Protein AF-A0A7J6KIE4-F1 (afdb_monomer_lite)

Foldseek 3Di:
DDLDPVLLVVLVVCVVVVPDVVVVVVDPDPDLVVVLVVCVVVVVCVVNVSSNVVSVCVVVVVVVVVLVVVLVVLLVCVCVVVVDPDDPVVSVVNSVCVSVVVVVVVDDPVVVVVVVCVVVVVPDPPPPPPPPDD

Organism: Perkinsus olseni (NCBI:txid32597)

Radius of gyration: 27.89 Å; chains: 1; bounding box: 61×32×90 Å

Sequence (134 aa):
DGINARELATELQVAQEGIDGEEISVYGSTCPLRLLNVLKRVGLCEAFSQLTLLLRLYLSIPVGVASAERAFSRMSFIKNKFRSTTSQERLNGLSLIAIENDVANSLSYGDLLRDLAEKKARRIPIGVQLTDHA

pLDDT: mean 78.51, std 15.34, range [39.12, 94.94]

Structure (mmCIF, N/CA/C/O backbone):
data_AF-A0A7J6KIE4-F1
#
_entry.id   AF-A0A7J6KIE4-F1
#
loop_
_atom_site.group_PDB
_atom_site.id
_atom_site.type_symbol
_atom_site.label_atom_id
_atom_site.label_alt_id
_atom_site.label_comp_id
_atom_site.label_asym_id
_atom_site.label_entity_id
_atom_site.label_seq_id
_atom_site.pdbx_PDB_ins_code
_atom_site.Cartn_x
_atom_site.Cartn_y
_atom_site.Cartn_z
_atom_site.occupancy
_atom_site.B_iso_or_equiv
_atom_site.auth_seq_id
_atom_site.auth_comp_id
_atom_site.auth_asym_id
_atom_site.auth_atom_id
_atom_site.pdbx_PDB_model_num
ATOM 1 N N . ASP A 1 1 ? 21.908 -8.952 -1.919 1.00 49.41 1 ASP A N 1
ATOM 2 C CA . ASP A 1 1 ? 20.589 -8.609 -2.491 1.00 49.41 1 ASP A CA 1
ATOM 3 C C . ASP A 1 1 ? 20.224 -7.151 -2.270 1.00 49.41 1 ASP A C 1
ATOM 5 O O . ASP A 1 1 ? 19.263 -6.832 -1.584 1.00 49.41 1 ASP A O 1
ATOM 9 N N . GLY A 1 2 ? 21.020 -6.248 -2.836 1.00 65.19 2 GLY A N 1
ATOM 10 C CA . GLY A 1 2 ? 20.723 -4.818 -2.873 1.00 65.19 2 GLY A CA 1
ATOM 11 C C . GLY A 1 2 ? 20.892 -4.314 -4.300 1.00 65.19 2 GLY A C 1
ATOM 12 O O . GLY A 1 2 ? 21.549 -4.976 -5.103 1.00 65.19 2 GLY A O 1
ATOM 13 N N . ILE A 1 3 ? 20.304 -3.158 -4.612 1.00 72.56 3 ILE A N 1
ATOM 14 C CA . ILE A 1 3 ? 20.485 -2.504 -5.914 1.00 72.56 3 ILE A CA 1
ATOM 15 C C . ILE A 1 3 ? 21.983 -2.241 -6.098 1.00 72.56 3 ILE A C 1
ATOM 17 O O . ILE A 1 3 ? 22.575 -1.432 -5.381 1.00 72.56 3 ILE A O 1
ATOM 21 N N . ASN A 1 4 ? 22.607 -2.945 -7.038 1.00 83.56 4 ASN A N 1
ATOM 22 C CA . ASN A 1 4 ? 24.012 -2.764 -7.358 1.00 83.56 4 ASN A CA 1
ATOM 23 C C . ASN A 1 4 ? 24.123 -1.626 -8.373 1.00 83.56 4 ASN A C 1
ATOM 25 O O . ASN A 1 4 ? 23.723 -1.763 -9.527 1.00 83.56 4 ASN A O 1
ATOM 29 N N . ALA A 1 5 ? 24.676 -0.493 -7.943 1.00 79.25 5 ALA A N 1
ATOM 30 C CA . ALA A 1 5 ? 24.781 0.700 -8.778 1.00 79.25 5 ALA A CA 1
ATOM 31 C C . ALA A 1 5 ? 25.582 0.468 -10.072 1.00 79.25 5 ALA A C 1
ATOM 33 O O . ALA A 1 5 ? 25.301 1.112 -11.079 1.00 79.25 5 ALA A O 1
ATOM 34 N N . ARG A 1 6 ? 26.556 -0.456 -10.066 1.00 80.19 6 ARG A N 1
ATOM 35 C CA . ARG A 1 6 ? 27.365 -0.773 -11.254 1.00 80.19 6 ARG A CA 1
ATOM 36 C C . ARG A 1 6 ? 26.559 -1.564 -12.278 1.00 80.19 6 ARG A C 1
ATOM 38 O O . ARG A 1 6 ? 26.575 -1.204 -13.446 1.00 80.19 6 ARG A O 1
ATOM 45 N N . GLU A 1 7 ? 25.835 -2.587 -11.827 1.00 81.75 7 GLU A N 1
ATOM 46 C CA . GLU A 1 7 ? 24.940 -3.383 -12.682 1.00 81.75 7 GLU A CA 1
ATOM 47 C C . GL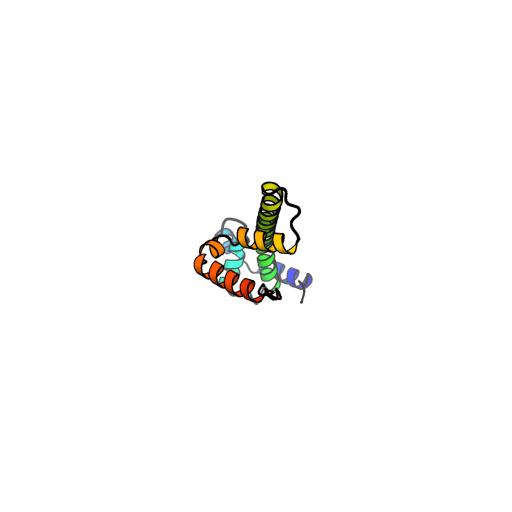U A 1 7 ? 23.795 -2.531 -13.226 1.00 81.75 7 GLU A C 1
ATOM 49 O O . GLU A 1 7 ? 23.495 -2.583 -14.413 1.00 81.75 7 GLU A O 1
ATOM 54 N N . LEU A 1 8 ? 23.209 -1.672 -12.388 1.00 81.94 8 LEU A N 1
ATOM 55 C CA . LEU A 1 8 ? 22.173 -0.739 -12.816 1.00 81.94 8 LEU A CA 1
ATOM 56 C C . LEU A 1 8 ? 22.699 0.249 -13.867 1.00 81.94 8 LEU A C 1
ATOM 58 O O . LEU A 1 8 ? 21.994 0.540 -14.825 1.00 81.94 8 LEU A O 1
ATOM 62 N N . ALA A 1 9 ? 23.924 0.760 -13.712 1.00 79.44 9 ALA A N 1
ATOM 63 C CA . ALA A 1 9 ? 24.529 1.649 -14.701 1.00 79.44 9 ALA A CA 1
ATOM 64 C C . ALA A 1 9 ? 24.763 0.935 -16.040 1.00 79.44 9 ALA A C 1
ATOM 66 O O . ALA A 1 9 ? 24.468 1.504 -17.087 1.00 79.44 9 ALA A O 1
ATOM 67 N N . THR A 1 10 ? 25.225 -0.320 -16.012 1.00 81.88 10 THR A N 1
ATOM 68 C CA . THR A 1 10 ? 25.376 -1.123 -17.234 1.00 81.88 10 THR A CA 1
ATOM 69 C C . THR A 1 10 ? 24.029 -1.450 -17.871 1.00 81.88 10 THR A C 1
ATOM 71 O O . THR A 1 10 ? 23.884 -1.304 -19.078 1.00 81.88 10 THR A O 1
ATOM 74 N N . GLU A 1 11 ? 23.021 -1.815 -17.076 1.00 79.12 11 GLU A N 1
ATOM 75 C CA . GLU A 1 11 ? 21.652 -2.055 -17.545 1.00 79.12 11 GLU A CA 1
ATOM 76 C C . GLU A 1 11 ? 21.054 -0.790 -18.176 1.00 79.12 11 GLU A C 1
ATOM 78 O O . GLU A 1 11 ? 20.465 -0.852 -19.250 1.00 79.12 11 GLU A O 1
ATOM 83 N N . LEU A 1 12 ? 21.233 0.377 -17.552 1.00 77.81 12 LEU A N 1
ATOM 84 C CA . LEU A 1 12 ? 20.759 1.652 -18.089 1.00 77.81 12 LEU A CA 1
ATOM 85 C C . LEU A 1 12 ? 21.460 2.024 -19.393 1.00 77.81 12 LEU A C 1
ATOM 87 O O . LEU A 1 12 ? 20.800 2.498 -20.311 1.00 77.81 12 LEU A O 1
ATOM 91 N N . GLN A 1 13 ? 22.768 1.797 -19.487 1.00 79.88 13 GLN A N 1
ATOM 92 C CA . GLN A 1 13 ? 23.522 2.083 -20.700 1.00 79.88 13 GLN A CA 1
ATOM 93 C C . GLN A 1 13 ? 23.106 1.156 -21.851 1.00 79.88 13 GLN A C 1
ATOM 95 O O . GLN A 1 13 ? 22.817 1.629 -22.946 1.00 79.88 13 GLN A O 1
ATOM 100 N N . VAL A 1 14 ? 22.957 -0.146 -21.590 1.00 78.56 14 VAL A N 1
ATOM 101 C CA . VAL A 1 14 ? 22.470 -1.113 -22.589 1.00 78.56 14 VAL A CA 1
ATOM 102 C C . VAL A 1 14 ? 21.022 -0.819 -22.990 1.00 78.56 14 VAL A C 1
ATOM 104 O O . VAL A 1 14 ? 20.676 -0.938 -24.160 1.00 78.56 14 VAL A O 1
ATOM 107 N N . ALA A 1 15 ? 20.169 -0.387 -22.058 1.00 70.69 15 ALA A N 1
ATOM 108 C CA . ALA A 1 15 ? 18.804 0.032 -22.374 1.00 70.69 15 ALA A CA 1
ATOM 109 C C . ALA A 1 15 ? 18.765 1.326 -23.207 1.00 70.69 15 ALA A C 1
ATOM 111 O O . ALA A 1 15 ? 17.864 1.498 -24.019 1.00 70.69 15 ALA A O 1
ATOM 112 N N . GLN A 1 16 ? 19.724 2.238 -23.031 1.00 69.31 16 GLN A N 1
ATOM 113 C CA . GLN A 1 16 ? 19.840 3.446 -23.855 1.00 69.31 16 GLN A CA 1
ATOM 114 C C . GLN A 1 16 ? 20.335 3.146 -25.272 1.00 69.31 16 GLN A C 1
ATOM 116 O O . GLN A 1 16 ? 19.907 3.810 -26.210 1.00 69.31 16 GLN A O 1
ATOM 121 N N . GLU A 1 17 ? 21.224 2.164 -25.424 1.00 66.31 17 GLU A N 1
ATOM 122 C CA . GLU A 1 17 ? 21.810 1.783 -26.715 1.00 66.31 17 GLU A CA 1
ATOM 123 C C . GLU A 1 17 ? 20.937 0.786 -27.498 1.00 66.31 17 GLU A C 1
ATOM 125 O O . GLU A 1 17 ? 20.944 0.805 -28.724 1.00 66.31 17 GLU A O 1
ATOM 130 N N . GLY A 1 18 ? 20.188 -0.080 -26.808 1.00 60.78 18 GLY A N 1
ATOM 131 C CA . GLY A 1 18 ? 19.382 -1.147 -27.411 1.00 60.78 18 GLY A CA 1
ATOM 132 C C . GLY A 1 18 ? 17.921 -0.792 -27.686 1.00 60.78 18 GLY A C 1
ATOM 133 O O . GLY A 1 18 ? 17.216 -1.587 -28.303 1.00 60.78 18 GLY A O 1
ATOM 134 N N . ILE A 1 19 ? 17.444 0.366 -27.225 1.00 60.97 19 ILE A N 1
ATOM 135 C CA . ILE A 1 19 ? 16.113 0.859 -27.578 1.00 60.97 19 ILE A CA 1
ATOM 136 C C . ILE A 1 19 ? 16.287 1.879 -28.700 1.00 60.97 19 ILE A C 1
ATOM 138 O O . ILE A 1 19 ? 16.551 3.056 -28.448 1.00 60.97 19 ILE A O 1
ATOM 142 N N . ASP A 1 20 ? 16.141 1.417 -29.944 1.00 52.09 20 ASP A N 1
ATOM 143 C CA . ASP A 1 20 ? 16.086 2.291 -31.111 1.00 52.09 20 ASP A CA 1
ATOM 144 C C . ASP A 1 20 ? 15.036 3.384 -30.868 1.00 52.09 20 ASP A C 1
ATOM 146 O O . ASP A 1 20 ? 13.890 3.115 -30.489 1.00 52.09 20 ASP A O 1
ATOM 150 N N . GLY A 1 21 ? 15.438 4.642 -31.065 1.00 51.00 21 GLY A N 1
ATOM 151 C CA . GLY A 1 21 ? 14.644 5.832 -30.740 1.00 51.00 21 GLY A CA 1
ATOM 152 C C . GLY A 1 21 ? 13.252 5.893 -31.389 1.00 51.00 21 GLY A C 1
ATOM 153 O O . GLY A 1 21 ? 12.449 6.744 -31.007 1.00 51.00 21 GLY A O 1
ATOM 154 N N . GLU A 1 22 ? 12.928 4.985 -32.314 1.00 49.47 22 GLU A N 1
ATOM 155 C CA . GLU A 1 22 ? 11.594 4.853 -32.897 1.00 49.47 22 GLU A CA 1
ATOM 156 C C . GLU A 1 22 ? 10.557 4.279 -31.920 1.00 49.47 22 GLU A C 1
ATOM 158 O O . GLU A 1 22 ? 9.474 4.859 -31.830 1.00 49.47 22 GLU A O 1
ATOM 163 N N . GLU A 1 23 ? 10.854 3.253 -31.107 1.00 51.28 23 GLU A N 1
ATOM 164 C CA . GLU A 1 23 ? 9.841 2.711 -30.179 1.00 51.28 23 GLU A CA 1
ATOM 165 C C . GLU A 1 23 ? 9.554 3.659 -29.005 1.00 51.28 23 GLU A C 1
ATOM 167 O O . GLU A 1 23 ? 8.425 3.709 -28.524 1.00 51.28 23 GLU A O 1
ATOM 172 N N . ILE A 1 24 ? 10.513 4.490 -28.583 1.00 51.38 24 ILE A N 1
ATOM 173 C CA . ILE A 1 24 ? 10.276 5.514 -27.546 1.00 51.38 24 ILE A CA 1
ATOM 174 C C . ILE A 1 24 ? 9.479 6.702 -28.113 1.00 51.38 24 ILE A C 1
ATOM 176 O O . ILE A 1 24 ? 8.665 7.290 -27.397 1.00 51.38 24 ILE A O 1
ATOM 180 N N . SER A 1 25 ? 9.652 7.038 -29.398 1.00 47.78 25 SER A N 1
ATOM 181 C CA . SER A 1 25 ? 8.951 8.164 -30.040 1.00 47.78 25 SER A CA 1
ATOM 182 C C . SER A 1 25 ? 7.457 7.904 -30.292 1.00 47.78 25 SER A C 1
ATOM 184 O O . SER A 1 25 ? 6.661 8.844 -30.275 1.00 47.78 25 SER A O 1
ATOM 186 N N . VAL A 1 26 ? 7.054 6.636 -30.456 1.00 49.69 26 VAL A N 1
ATOM 187 C CA . VAL A 1 26 ? 5.647 6.241 -30.671 1.00 49.69 26 VAL A CA 1
ATOM 188 C C . VAL A 1 26 ? 4.836 6.303 -29.368 1.00 49.69 26 VAL A C 1
ATOM 190 O O . VAL A 1 26 ? 3.629 6.558 -29.388 1.00 49.69 26 VAL A O 1
ATOM 193 N N . TYR A 1 27 ? 5.484 6.164 -28.208 1.00 48.19 27 TYR A N 1
ATOM 194 C CA . TYR A 1 27 ? 4.843 6.281 -26.897 1.00 48.19 27 TYR A CA 1
ATOM 195 C C . TYR A 1 27 ? 5.128 7.638 -26.263 1.00 48.19 27 TYR A C 1
ATOM 197 O O . TYR A 1 27 ? 5.779 7.741 -25.226 1.00 48.19 27 TYR A O 1
ATOM 205 N N . GLY A 1 28 ? 4.567 8.689 -26.862 1.00 47.34 28 GLY A N 1
ATOM 206 C CA . GLY A 1 28 ? 4.504 10.010 -26.246 1.00 47.34 28 GLY A CA 1
ATOM 207 C C . GLY A 1 28 ? 4.137 9.926 -24.755 1.00 47.34 28 GLY A C 1
ATOM 208 O O . GLY A 1 28 ? 3.134 9.311 -24.375 1.00 47.34 28 GLY A O 1
ATOM 209 N N . SER A 1 29 ? 4.968 10.578 -23.938 1.00 50.38 29 SER A N 1
ATOM 210 C CA . SER A 1 29 ? 4.923 10.712 -22.475 1.00 50.38 29 SER A CA 1
ATOM 211 C C . SER A 1 29 ? 5.745 9.691 -21.668 1.00 50.38 29 SER A C 1
ATOM 213 O O . SER A 1 29 ? 5.446 8.500 -21.589 1.00 50.38 29 SER A O 1
ATOM 215 N N . THR A 1 30 ? 6.742 10.257 -20.985 1.00 63.16 30 THR A N 1
ATOM 216 C CA . THR A 1 30 ? 7.633 9.810 -19.899 1.00 63.16 30 THR A CA 1
ATOM 217 C C . THR A 1 30 ? 6.913 9.181 -18.691 1.00 63.16 30 THR A C 1
ATOM 219 O O . THR A 1 30 ? 7.149 9.546 -17.544 1.00 63.16 30 THR A O 1
ATOM 222 N N . CYS A 1 31 ? 6.005 8.231 -18.913 1.00 73.50 31 CYS A N 1
ATOM 223 C CA . CYS A 1 31 ? 5.284 7.522 -17.858 1.00 73.50 31 CYS A CA 1
ATOM 224 C C . CYS A 1 31 ? 6.033 6.236 -17.457 1.00 73.50 31 CYS A C 1
ATOM 226 O O . CYS A 1 31 ? 6.032 5.273 -18.231 1.00 73.50 31 CYS A O 1
ATOM 228 N N . PRO A 1 32 ? 6.590 6.139 -16.231 1.00 79.38 32 PRO A N 1
ATOM 229 C CA . PRO A 1 32 ? 7.338 4.955 -15.785 1.00 79.38 32 PRO A CA 1
ATOM 230 C C . PRO A 1 32 ? 6.491 3.671 -15.778 1.00 79.38 32 PRO A C 1
ATOM 232 O O . PRO A 1 32 ? 7.010 2.579 -15.992 1.00 79.38 32 PRO A O 1
ATOM 235 N N . LEU A 1 33 ? 5.164 3.797 -15.623 1.00 83.19 33 LEU A N 1
ATOM 236 C CA . LEU A 1 33 ? 4.210 2.689 -15.772 1.00 83.19 33 LEU A CA 1
ATOM 237 C C . LEU A 1 33 ? 4.169 2.119 -17.193 1.00 83.19 33 LEU A C 1
ATOM 239 O O . LEU A 1 33 ? 4.016 0.910 -17.361 1.00 83.19 33 LEU A O 1
ATOM 243 N N . ARG A 1 34 ? 4.270 2.964 -18.226 1.00 81.56 34 ARG A N 1
ATOM 244 C CA . ARG A 1 34 ? 4.281 2.500 -19.620 1.00 81.56 34 ARG A CA 1
ATOM 245 C C . ARG A 1 34 ? 5.573 1.757 -19.917 1.00 81.56 34 ARG A C 1
ATOM 247 O O . ARG A 1 34 ? 5.504 0.643 -20.422 1.00 81.56 34 ARG A O 1
ATOM 254 N N . LEU A 1 35 ? 6.707 2.320 -19.503 1.00 80.12 35 LEU A N 1
ATOM 255 C CA . LEU A 1 35 ? 8.013 1.677 -19.635 1.00 80.12 35 LEU A CA 1
ATOM 256 C C . LEU A 1 35 ? 8.028 0.294 -18.968 1.00 80.12 35 LEU A C 1
ATOM 258 O O . LEU A 1 35 ? 8.392 -0.692 -19.600 1.00 80.12 35 LEU A O 1
ATOM 262 N N . LEU A 1 36 ? 7.532 0.191 -17.731 1.00 83.94 36 LEU A N 1
ATOM 263 C CA . LEU A 1 36 ? 7.440 -1.090 -17.027 1.00 83.94 36 LEU A CA 1
ATOM 264 C C . LEU A 1 36 ? 6.556 -2.113 -17.768 1.00 83.94 36 LEU A C 1
ATOM 266 O O . LEU A 1 36 ? 6.879 -3.300 -17.807 1.00 83.94 36 LEU A O 1
ATOM 270 N N . ASN A 1 37 ? 5.446 -1.672 -18.364 1.00 83.75 37 ASN A N 1
ATOM 271 C CA . ASN A 1 37 ? 4.565 -2.549 -19.138 1.00 83.75 37 ASN A CA 1
ATOM 272 C C . ASN A 1 37 ? 5.201 -3.017 -20.454 1.00 83.75 37 ASN A C 1
ATOM 274 O O . ASN A 1 37 ? 4.985 -4.164 -20.841 1.00 83.75 37 ASN A O 1
ATOM 278 N N . VAL A 1 38 ? 5.980 -2.165 -21.123 1.00 80.81 38 VAL A N 1
ATOM 279 C CA . VAL A 1 38 ? 6.732 -2.533 -22.332 1.00 80.81 38 VAL A CA 1
ATOM 280 C C . VAL A 1 38 ? 7.808 -3.558 -21.986 1.00 80.81 38 VAL A C 1
ATOM 282 O O . VAL A 1 38 ? 7.802 -4.644 -22.558 1.00 80.81 38 VAL A O 1
ATOM 285 N N . LEU A 1 39 ? 8.631 -3.296 -20.966 1.00 81.06 39 LEU A N 1
ATOM 286 C CA . LEU A 1 39 ? 9.651 -4.245 -20.497 1.00 81.06 39 LEU A CA 1
ATOM 287 C C . LEU A 1 39 ? 9.049 -5.615 -20.156 1.00 81.06 39 LEU A C 1
ATOM 289 O O . LEU A 1 39 ? 9.618 -6.654 -20.489 1.00 81.06 39 LEU A O 1
ATOM 293 N N . LYS A 1 40 ? 7.851 -5.625 -19.558 1.00 83.88 40 LYS A N 1
ATOM 294 C CA . LYS A 1 40 ? 7.115 -6.857 -19.262 1.00 83.88 40 LYS A CA 1
ATOM 295 C C . LYS A 1 40 ? 6.612 -7.574 -20.517 1.00 83.88 40 LYS A C 1
ATOM 297 O O . LYS A 1 40 ? 6.630 -8.799 -20.548 1.00 83.88 40 LYS A O 1
ATOM 302 N N . ARG A 1 41 ? 6.145 -6.843 -21.533 1.00 79.31 41 ARG A N 1
ATOM 303 C CA . ARG A 1 41 ? 5.634 -7.420 -22.791 1.00 79.31 41 ARG A CA 1
ATOM 304 C C . ARG A 1 41 ? 6.738 -8.021 -23.652 1.00 79.31 41 ARG A C 1
ATOM 306 O O . ARG A 1 41 ? 6.523 -9.081 -24.223 1.00 79.31 41 ARG A O 1
ATOM 313 N N . VAL A 1 42 ? 7.891 -7.362 -23.722 1.00 78.94 42 VAL A N 1
ATOM 314 C CA . VAL A 1 42 ? 9.041 -7.821 -24.521 1.00 78.94 42 VAL A CA 1
ATOM 315 C C . VAL A 1 42 ? 9.847 -8.903 -23.774 1.00 78.94 42 VAL A C 1
ATOM 317 O O . VAL A 1 42 ? 10.727 -9.532 -24.343 1.00 78.94 42 VAL A O 1
ATOM 320 N N . GLY A 1 43 ? 9.526 -9.181 -22.503 1.00 79.88 43 GLY A N 1
ATOM 321 C CA . GLY A 1 43 ? 10.206 -10.215 -21.711 1.00 79.88 43 GLY A CA 1
ATOM 322 C C . GLY A 1 43 ? 11.583 -9.788 -21.194 1.00 79.88 43 GLY A C 1
ATOM 323 O O . GLY A 1 43 ? 12.382 -10.622 -20.786 1.00 79.88 43 GLY A O 1
ATOM 324 N N . LEU A 1 44 ? 11.852 -8.482 -21.170 1.00 78.81 44 LEU A N 1
ATOM 325 C CA . LEU A 1 44 ? 13.134 -7.893 -20.779 1.00 78.81 44 LEU A CA 1
ATOM 326 C C . LEU A 1 44 ? 13.302 -7.747 -19.260 1.00 78.81 44 LEU A C 1
ATOM 328 O O . LEU A 1 44 ? 14.343 -7.289 -18.801 1.00 78.81 44 LEU A O 1
ATOM 332 N N . CYS A 1 45 ? 12.302 -8.135 -18.464 1.00 77.69 45 CYS A N 1
ATOM 333 C CA . CYS A 1 45 ? 12.368 -8.019 -17.006 1.00 77.69 45 CYS A CA 1
ATOM 334 C C . CYS A 1 45 ? 13.520 -8.816 -16.375 1.00 77.69 45 CYS A C 1
ATOM 336 O O . CYS A 1 45 ? 14.058 -8.366 -15.371 1.00 77.69 45 CYS A O 1
ATOM 338 N N . GLU A 1 46 ? 13.892 -9.962 -16.950 1.00 76.88 46 GLU A N 1
ATOM 339 C CA . GLU A 1 46 ? 15.014 -10.779 -16.460 1.00 76.88 46 GLU A CA 1
ATOM 340 C C . GLU A 1 46 ? 16.370 -10.196 -16.883 1.00 76.88 46 GLU A C 1
ATOM 342 O O . GLU A 1 46 ? 17.327 -10.231 -16.116 1.00 76.88 46 GLU A O 1
ATOM 347 N N . ALA A 1 47 ? 16.446 -9.608 -18.083 1.00 78.44 47 ALA A N 1
ATOM 348 C CA . ALA A 1 47 ? 17.661 -8.970 -18.595 1.00 78.44 47 ALA A CA 1
ATOM 349 C C . ALA A 1 47 ? 17.959 -7.626 -17.905 1.00 78.44 47 ALA A C 1
ATOM 351 O O . ALA A 1 47 ? 19.117 -7.272 -17.718 1.00 78.44 47 ALA A O 1
ATOM 352 N N . PHE A 1 48 ? 16.910 -6.899 -17.510 1.00 80.75 48 PHE A N 1
ATOM 353 C CA . PHE A 1 48 ? 16.981 -5.608 -16.824 1.00 80.75 48 PHE A CA 1
ATOM 354 C C . PHE A 1 48 ? 16.327 -5.704 -15.442 1.00 80.75 48 PHE A C 1
ATOM 356 O O . PHE A 1 48 ? 15.316 -5.047 -15.144 1.00 80.75 48 PHE A O 1
ATOM 363 N N . SER A 1 49 ? 16.864 -6.604 -14.620 1.00 83.69 49 SER A N 1
ATOM 364 C CA . SER A 1 49 ? 16.303 -6.955 -13.314 1.00 83.69 49 SER A CA 1
ATOM 365 C C . SER A 1 49 ? 16.367 -5.784 -12.326 1.00 83.69 49 SER A C 1
ATOM 367 O O . SER A 1 49 ? 15.369 -5.480 -11.657 1.00 83.69 49 SER A O 1
ATOM 369 N N . GLN A 1 50 ? 17.490 -5.055 -12.300 1.00 85.75 50 GLN A N 1
ATOM 370 C CA . GLN A 1 50 ? 17.705 -3.928 -11.391 1.00 85.75 50 GLN A CA 1
ATOM 371 C C . GLN A 1 50 ? 16.859 -2.724 -11.810 1.00 85.75 50 GLN A C 1
ATOM 373 O O . GLN A 1 50 ? 16.225 -2.076 -10.970 1.00 85.75 50 GLN A O 1
ATOM 378 N N . LEU A 1 51 ? 16.778 -2.451 -13.113 1.00 83.25 51 LEU A N 1
ATOM 379 C CA . LEU A 1 51 ? 15.927 -1.394 -13.655 1.00 83.25 51 LEU A CA 1
ATOM 380 C C . LEU A 1 51 ? 14.439 -1.670 -13.397 1.00 83.25 51 LEU A C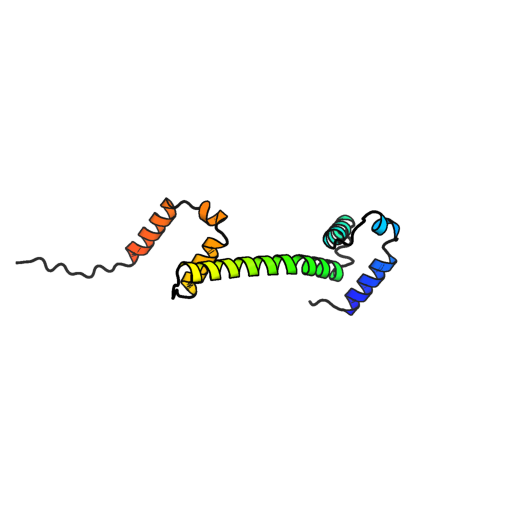 1
ATOM 382 O O . LEU A 1 51 ? 13.698 -0.782 -12.966 1.00 83.25 51 LEU A O 1
ATOM 386 N N . THR A 1 52 ? 13.993 -2.909 -13.616 1.00 84.94 52 THR A N 1
ATOM 387 C CA . THR A 1 52 ? 12.607 -3.322 -13.356 1.00 84.94 52 THR A CA 1
ATOM 388 C C . THR A 1 52 ? 12.251 -3.157 -11.879 1.00 84.94 52 THR A C 1
ATOM 390 O O . THR A 1 52 ? 11.169 -2.656 -11.555 1.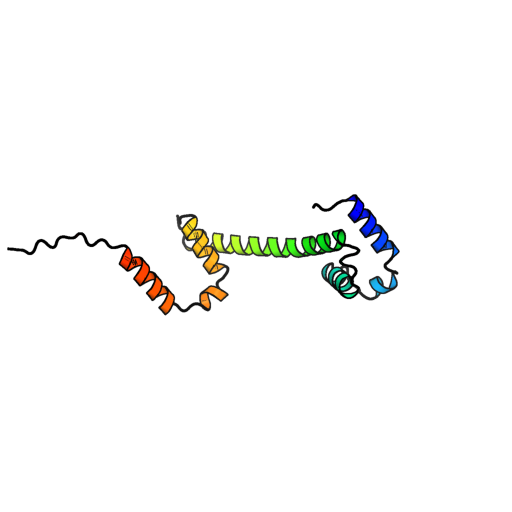00 84.94 52 THR A O 1
ATOM 393 N N . LEU A 1 53 ? 13.157 -3.540 -10.975 1.00 87.31 53 LEU A N 1
ATOM 394 C CA . LEU A 1 53 ? 12.986 -3.352 -9.536 1.00 87.31 53 LEU A CA 1
ATOM 395 C C . LEU A 1 53 ? 12.874 -1.866 -9.172 1.00 87.31 53 LEU A C 1
ATOM 397 O O . LEU A 1 53 ? 11.955 -1.482 -8.443 1.00 87.31 53 LEU A O 1
ATOM 401 N N . LEU A 1 54 ? 13.757 -1.025 -9.716 1.00 87.62 54 LEU A N 1
ATOM 402 C CA . LEU A 1 54 ? 13.757 0.413 -9.457 1.00 87.62 54 LEU A CA 1
ATOM 403 C C . LEU A 1 54 ? 12.456 1.078 -9.921 1.00 87.62 54 LEU A C 1
ATOM 405 O O . LEU A 1 54 ? 11.860 1.847 -9.169 1.00 87.62 54 LEU A O 1
ATOM 409 N N . LEU A 1 55 ? 11.978 0.753 -11.124 1.00 87.44 55 LEU A N 1
ATOM 410 C CA . LEU A 1 55 ? 10.719 1.285 -11.652 1.00 87.44 55 LEU A CA 1
ATOM 411 C C . LEU A 1 55 ? 9.522 0.865 -10.792 1.00 87.44 55 LEU A C 1
ATOM 413 O O . LEU A 1 55 ? 8.658 1.689 -10.490 1.00 87.44 55 LEU A O 1
ATOM 417 N N . ARG A 1 56 ? 9.477 -0.396 -10.345 1.00 89.25 56 ARG A N 1
ATOM 418 C CA . ARG A 1 56 ? 8.430 -0.874 -9.427 1.00 89.25 56 ARG A CA 1
ATOM 419 C C . ARG A 1 56 ? 8.466 -0.133 -8.096 1.00 89.25 56 ARG A C 1
ATOM 421 O O . ARG A 1 56 ? 7.410 0.269 -7.608 1.00 89.25 56 ARG A O 1
ATOM 428 N N . LEU A 1 57 ? 9.653 0.071 -7.525 1.00 90.75 57 LEU A N 1
ATOM 429 C CA . LEU A 1 57 ? 9.817 0.806 -6.274 1.00 90.75 57 LEU A CA 1
ATOM 430 C C . LEU A 1 57 ? 9.370 2.261 -6.436 1.00 90.75 57 LEU A C 1
ATOM 432 O O . LEU A 1 57 ? 8.539 2.732 -5.664 1.00 90.75 57 LEU A O 1
ATOM 436 N N . TYR A 1 58 ? 9.853 2.938 -7.477 1.00 89.94 58 TYR A N 1
ATOM 437 C CA . TYR A 1 58 ? 9.498 4.320 -7.785 1.00 89.94 58 TYR A CA 1
ATOM 438 C C . TYR A 1 58 ? 7.982 4.515 -7.895 1.00 89.94 58 TYR A C 1
ATOM 440 O O . TYR A 1 58 ? 7.441 5.483 -7.370 1.00 89.94 58 TYR A O 1
ATOM 448 N N . LEU A 1 59 ? 7.283 3.571 -8.527 1.00 89.75 59 LEU A N 1
ATOM 449 C CA . LEU A 1 59 ? 5.828 3.611 -8.674 1.00 89.75 59 LEU A CA 1
ATOM 450 C C . LEU A 1 59 ? 5.072 3.241 -7.392 1.00 89.75 59 LEU A C 1
ATOM 452 O O . LEU A 1 59 ? 3.966 3.731 -7.170 1.00 89.75 59 LEU A O 1
ATOM 456 N N . SER A 1 60 ? 5.658 2.401 -6.539 1.00 93.56 60 SER A N 1
ATOM 457 C CA . SER A 1 60 ? 5.028 1.942 -5.296 1.00 93.56 60 SER A CA 1
ATOM 458 C C . SER A 1 60 ? 5.176 2.945 -4.153 1.00 93.56 60 SER A C 1
ATOM 460 O O . SER A 1 60 ? 4.266 3.063 -3.336 1.00 93.56 60 SER A O 1
ATOM 462 N N . ILE A 1 61 ? 6.282 3.697 -4.098 1.00 92.81 61 ILE A N 1
ATOM 463 C CA . ILE A 1 61 ? 6.537 4.714 -3.065 1.00 92.81 61 ILE A CA 1
ATOM 464 C C . ILE A 1 61 ? 5.387 5.727 -2.937 1.00 92.81 61 ILE A C 1
ATOM 466 O O . ILE A 1 61 ? 4.846 5.838 -1.837 1.00 92.81 61 ILE A O 1
ATOM 470 N N . PRO A 1 62 ? 4.956 6.447 -3.993 1.00 91.75 62 PRO A N 1
ATOM 471 C CA . PRO A 1 62 ? 3.911 7.460 -3.853 1.00 91.75 62 PRO A CA 1
ATOM 472 C C . PRO A 1 62 ? 2.572 6.849 -3.423 1.00 91.75 62 PRO A C 1
ATOM 474 O O . PRO A 1 62 ? 1.846 7.449 -2.634 1.00 91.75 62 PRO A O 1
ATOM 477 N N . VAL A 1 63 ? 2.262 5.631 -3.881 1.00 92.25 63 VAL A N 1
ATOM 478 C CA . VAL A 1 63 ? 1.056 4.898 -3.468 1.00 92.25 63 VAL A CA 1
ATOM 479 C C . VAL A 1 63 ? 1.130 4.513 -1.989 1.00 92.25 63 VAL A C 1
ATOM 481 O O . VAL A 1 63 ? 0.157 4.700 -1.257 1.00 92.25 63 VAL A O 1
ATOM 484 N N . GLY A 1 64 ? 2.285 4.021 -1.535 1.00 94.12 64 GLY A N 1
ATOM 485 C CA . GLY A 1 64 ? 2.538 3.677 -0.139 1.00 94.12 64 GLY A CA 1
ATOM 486 C C . GLY A 1 64 ? 2.459 4.892 0.784 1.00 94.12 64 GLY A C 1
ATOM 487 O O . GLY A 1 64 ? 1.762 4.839 1.796 1.00 94.12 64 GLY A O 1
ATOM 488 N N . VAL A 1 65 ? 3.091 6.006 0.398 1.00 94.94 65 VAL A N 1
ATOM 489 C CA . VAL A 1 65 ? 3.042 7.279 1.136 1.00 94.94 65 VAL A CA 1
ATOM 490 C C . VAL A 1 65 ? 1.605 7.778 1.240 1.00 94.94 65 VAL A C 1
ATOM 492 O O . VAL A 1 65 ? 1.118 7.990 2.347 1.00 94.94 65 VAL A O 1
ATOM 495 N N . ALA A 1 66 ? 0.880 7.866 0.122 1.00 93.00 66 ALA A N 1
ATOM 496 C CA . ALA A 1 66 ? -0.510 8.312 0.135 1.00 93.00 66 ALA A CA 1
ATOM 497 C C . ALA A 1 66 ? -1.413 7.391 0.980 1.00 93.00 66 ALA A C 1
ATOM 499 O O . ALA A 1 66 ? -2.343 7.860 1.636 1.00 93.00 66 ALA A O 1
ATOM 500 N N . SER A 1 67 ? -1.158 6.078 0.985 1.00 92.25 67 SER A N 1
ATOM 501 C CA . SER A 1 67 ? -1.886 5.129 1.836 1.00 92.25 67 SER A CA 1
ATOM 502 C C . SER A 1 67 ? -1.614 5.369 3.325 1.00 92.25 67 SER A C 1
ATOM 504 O O . SER A 1 67 ? -2.553 5.464 4.118 1.00 92.25 67 SER A O 1
ATOM 506 N N . ALA A 1 68 ? -0.345 5.549 3.699 1.00 92.62 68 ALA A N 1
ATOM 507 C CA . ALA A 1 68 ? 0.050 5.860 5.068 1.00 92.62 68 ALA A CA 1
ATOM 508 C C . ALA A 1 68 ? -0.536 7.202 5.538 1.00 92.62 68 ALA A C 1
ATOM 510 O O . ALA A 1 68 ? -1.127 7.267 6.614 1.00 92.62 68 ALA A O 1
ATOM 511 N N . GLU A 1 69 ? -0.455 8.256 4.723 1.00 93.62 69 GLU A N 1
ATOM 512 C CA . GLU A 1 69 ? -1.053 9.565 5.019 1.00 93.62 69 GLU A CA 1
ATOM 513 C C . GLU A 1 69 ? -2.564 9.462 5.250 1.00 93.62 69 GLU A C 1
ATOM 515 O O . GLU A 1 69 ? -3.082 9.994 6.238 1.00 93.62 69 GLU A O 1
ATOM 520 N N . ARG A 1 70 ? -3.282 8.723 4.389 1.00 91.50 70 ARG A N 1
ATOM 521 C CA . ARG A 1 70 ? -4.717 8.458 4.580 1.00 91.50 70 ARG A CA 1
ATOM 522 C C . ARG A 1 70 ? -4.985 7.729 5.899 1.00 91.50 70 ARG A C 1
ATOM 524 O O . ARG A 1 70 ? -5.892 8.134 6.627 1.00 91.50 70 ARG A O 1
ATOM 531 N N . ALA A 1 71 ? -4.200 6.706 6.238 1.00 91.88 71 ALA A N 1
ATOM 532 C CA . ALA A 1 71 ? -4.336 5.960 7.491 1.00 91.88 71 ALA A CA 1
ATOM 533 C C . ALA A 1 71 ? -4.101 6.845 8.731 1.00 91.88 71 ALA A C 1
ATOM 535 O O . ALA A 1 71 ? -4.924 6.871 9.652 1.00 91.88 71 ALA A O 1
ATOM 536 N N . PHE A 1 72 ? -3.027 7.640 8.737 1.00 91.56 72 PHE A N 1
ATOM 537 C CA . PHE A 1 72 ? -2.726 8.575 9.825 1.00 91.56 72 PHE A CA 1
ATOM 538 C C . PHE A 1 72 ? -3.783 9.677 9.954 1.00 91.56 72 PHE A C 1
ATOM 540 O O . PHE A 1 72 ? -4.158 10.041 11.072 1.00 91.56 72 PHE A O 1
ATOM 547 N N . SER A 1 73 ? -4.323 10.158 8.832 1.00 93.31 73 SER A N 1
ATOM 548 C CA . SER A 1 73 ? -5.433 11.112 8.816 1.00 93.31 73 SER A CA 1
ATOM 549 C C . SER A 1 73 ? -6.685 10.534 9.485 1.00 93.31 73 SER A C 1
ATOM 551 O O . SER A 1 73 ? -7.277 11.183 10.351 1.00 93.31 73 SER A O 1
ATOM 553 N N . ARG A 1 74 ? -7.045 9.274 9.192 1.00 91.94 74 ARG A N 1
ATOM 554 C CA . ARG A 1 74 ? -8.168 8.582 9.856 1.00 91.94 74 ARG A CA 1
ATOM 555 C C . ARG A 1 74 ? -7.948 8.418 11.357 1.00 91.94 74 ARG A C 1
ATOM 557 O O . ARG A 1 74 ? -8.848 8.722 12.139 1.00 91.94 74 ARG A O 1
ATOM 564 N N . MET A 1 75 ? -6.756 8.000 11.776 1.00 91.94 75 MET A N 1
ATOM 565 C CA . MET A 1 75 ? -6.427 7.870 13.199 1.00 91.94 75 MET A CA 1
ATOM 566 C C . MET A 1 75 ? -6.510 9.219 13.932 1.00 91.94 75 MET A C 1
ATOM 568 O O . MET A 1 75 ? -7.085 9.310 15.021 1.00 91.94 75 MET A O 1
ATOM 572 N N . SER A 1 76 ? -5.962 10.278 13.328 1.00 91.12 76 SER A N 1
ATOM 573 C CA . SER A 1 76 ? -6.029 11.643 13.862 1.00 91.12 76 SER A CA 1
ATOM 574 C C . SER A 1 76 ? -7.476 12.135 13.965 1.00 91.12 76 SER A C 1
ATOM 576 O O . SER A 1 76 ? -7.886 12.671 14.997 1.00 91.12 76 SER A O 1
ATOM 578 N N . PHE A 1 77 ? -8.292 11.864 12.942 1.00 90.94 77 PHE A N 1
ATOM 579 C CA . PHE A 1 77 ? -9.720 12.168 12.949 1.00 90.94 77 PHE A CA 1
ATOM 580 C C . PHE A 1 77 ? -10.450 11.491 14.115 1.00 90.94 77 PHE A C 1
ATOM 582 O O . PHE A 1 77 ? -11.190 12.165 14.827 1.00 90.94 77 PHE A O 1
ATOM 589 N N . ILE A 1 78 ? -10.218 10.195 14.361 1.00 91.31 78 ILE A N 1
ATOM 590 C CA . ILE A 1 78 ? -10.832 9.465 15.485 1.00 91.31 78 ILE A CA 1
ATOM 591 C C . ILE A 1 78 ? -10.448 10.117 16.819 1.00 91.31 78 ILE A C 1
ATOM 593 O O . ILE A 1 78 ? -11.323 10.433 17.627 1.00 91.31 78 ILE A O 1
ATOM 597 N N . LYS A 1 79 ? -9.154 10.385 17.037 1.00 89.81 79 LYS A N 1
ATOM 598 C CA . LYS A 1 79 ? -8.673 11.058 18.255 1.00 89.81 79 LYS A CA 1
ATOM 599 C C . LYS A 1 79 ? -9.353 12.407 18.476 1.00 89.81 79 LYS A C 1
ATOM 601 O O . LYS A 1 79 ? -9.839 12.671 19.575 1.00 89.81 79 LYS A O 1
ATOM 606 N N . ASN A 1 80 ? -9.416 13.233 17.435 1.00 90.38 80 ASN A N 1
ATOM 607 C CA . ASN A 1 80 ? -9.960 14.586 17.521 1.00 90.38 80 ASN A CA 1
ATOM 608 C C . ASN A 1 80 ? -11.483 14.596 17.677 1.00 90.38 80 ASN A C 1
ATOM 610 O O . ASN A 1 80 ? -12.001 15.338 18.510 1.00 90.38 80 ASN A O 1
ATOM 614 N N . LYS A 1 81 ? -12.205 13.755 16.923 1.00 87.25 81 LYS A N 1
ATOM 615 C CA . LYS A 1 81 ? -13.673 13.676 16.963 1.00 87.25 81 LYS A CA 1
ATOM 616 C C . LYS A 1 81 ? -14.184 13.287 18.346 1.00 87.25 81 LYS A C 1
ATOM 618 O O . LYS A 1 81 ? -15.185 13.840 18.792 1.00 87.25 81 LYS A O 1
ATOM 623 N N . PHE A 1 82 ? -13.495 12.364 19.012 1.00 82.38 82 PHE A N 1
ATOM 624 C CA . PHE A 1 82 ? -13.883 11.871 20.332 1.00 82.38 82 PHE A CA 1
ATOM 625 C C . PHE A 1 82 ? -13.134 12.547 21.490 1.00 82.38 82 PHE A C 1
ATOM 627 O O . PHE A 1 82 ? -13.414 12.215 22.638 1.00 82.38 82 PHE A O 1
ATOM 634 N N . ARG A 1 83 ? -12.185 13.465 21.212 1.00 79.00 83 ARG A N 1
ATOM 635 C CA . ARG A 1 83 ? -11.271 14.094 22.195 1.00 79.00 83 ARG A CA 1
ATOM 636 C C . ARG A 1 83 ? -10.783 13.109 23.272 1.00 79.00 83 ARG A C 1
ATOM 638 O O . ARG A 1 83 ? -10.730 13.430 24.455 1.00 79.00 83 ARG A O 1
ATOM 645 N N . SER A 1 84 ? -10.482 11.876 22.866 1.00 72.31 84 SER A N 1
ATOM 646 C CA . SER A 1 84 ? -10.378 10.759 23.806 1.00 72.31 84 SER A CA 1
ATOM 647 C C . SER A 1 84 ? -8.937 10.485 24.227 1.00 72.31 84 SER A C 1
ATOM 649 O O . SER A 1 84 ? -8.069 10.309 23.366 1.00 72.31 84 SER A O 1
ATOM 651 N N . THR A 1 85 ? -8.708 10.293 25.524 1.00 77.25 85 THR A N 1
ATOM 652 C CA . THR A 1 85 ? -7.560 9.546 26.057 1.00 77.25 85 THR A CA 1
ATOM 653 C C . THR A 1 85 ? -7.811 8.042 25.881 1.00 77.25 85 THR A C 1
ATOM 655 O O . THR A 1 85 ? -8.148 7.319 26.812 1.00 77.25 85 THR A O 1
ATOM 658 N N . THR A 1 86 ? -7.711 7.562 24.639 1.00 83.44 86 THR A N 1
ATOM 659 C CA . THR A 1 86 ? -7.866 6.137 24.298 1.00 83.44 86 THR A CA 1
ATOM 660 C C . THR A 1 86 ? -6.502 5.439 24.301 1.00 83.44 86 THR A C 1
ATOM 662 O O . THR A 1 86 ? -5.523 6.007 23.816 1.00 83.44 86 THR A O 1
ATOM 665 N N . SER A 1 87 ? -6.430 4.207 24.821 1.00 88.75 87 SER A N 1
ATOM 666 C CA . SER A 1 87 ? -5.206 3.392 24.790 1.00 88.75 87 SER A CA 1
ATOM 667 C C . SER A 1 87 ? -4.757 3.087 23.356 1.00 88.75 87 SER A C 1
ATOM 669 O O . SER A 1 87 ? -5.576 3.017 22.436 1.00 88.75 87 SER A O 1
ATOM 671 N N . GLN A 1 88 ? -3.453 2.873 23.154 1.00 89.50 88 GLN A N 1
ATOM 672 C CA . GLN A 1 88 ? -2.891 2.645 21.819 1.00 89.50 88 GLN A CA 1
ATOM 673 C C . GLN A 1 88 ? -3.518 1.427 21.120 1.00 89.50 88 GLN A C 1
ATOM 675 O O . GLN A 1 88 ? -3.837 1.506 19.936 1.00 89.50 88 GLN A O 1
ATOM 680 N N . GLU A 1 89 ? -3.769 0.337 21.851 1.00 91.00 89 GLU A N 1
ATOM 681 C CA . GLU A 1 89 ? -4.419 -0.864 21.307 1.00 91.00 89 GLU A CA 1
ATOM 682 C C . GLU A 1 89 ? -5.830 -0.578 20.787 1.00 91.00 89 GLU A C 1
ATOM 684 O O . GLU A 1 89 ? -6.170 -0.926 19.655 1.00 91.00 89 GLU A O 1
ATOM 689 N N . ARG A 1 90 ? -6.653 0.109 21.589 1.00 90.62 90 ARG A N 1
ATOM 690 C CA . ARG A 1 90 ? -8.030 0.437 21.207 1.00 90.62 90 ARG A CA 1
ATOM 691 C C . ARG A 1 90 ? -8.064 1.428 20.045 1.00 90.62 90 ARG A C 1
ATOM 693 O O . ARG A 1 90 ? -8.912 1.301 19.166 1.00 90.62 90 ARG A O 1
ATOM 700 N N . LEU A 1 91 ? -7.140 2.388 20.015 1.00 91.44 91 LEU A N 1
ATOM 701 C CA . LEU A 1 91 ? -7.009 3.325 18.903 1.00 91.44 91 LEU A CA 1
ATOM 702 C C . LEU A 1 91 ? -6.614 2.612 17.609 1.00 91.44 91 LEU A C 1
ATOM 704 O O . LEU A 1 91 ? -7.188 2.912 16.564 1.00 91.44 91 LEU A O 1
ATOM 708 N N . ASN A 1 92 ? -5.662 1.680 17.679 1.00 91.19 92 ASN A N 1
ATOM 709 C CA . ASN A 1 92 ? -5.231 0.910 16.520 1.00 91.19 92 ASN A CA 1
ATOM 710 C C . ASN A 1 92 ? -6.393 0.079 15.957 1.00 91.19 92 ASN A C 1
ATOM 712 O O . ASN A 1 92 ? -6.670 0.150 14.766 1.00 91.19 92 ASN A O 1
ATOM 716 N N . GLY A 1 93 ? -7.151 -0.605 16.823 1.00 91.75 93 GLY A N 1
ATOM 717 C CA . GLY A 1 93 ? -8.344 -1.351 16.410 1.00 91.75 93 GLY A CA 1
ATOM 718 C C . GLY A 1 93 ? -9.409 -0.472 15.742 1.00 91.75 93 GLY A C 1
ATOM 719 O O . GLY A 1 93 ? -9.903 -0.811 14.672 1.00 91.75 93 GLY A O 1
ATOM 720 N N . LEU A 1 94 ? -9.731 0.691 16.323 1.00 90.88 94 LEU A N 1
ATOM 721 C CA . LEU A 1 94 ? -10.692 1.630 15.725 1.00 90.88 94 LEU A CA 1
ATOM 722 C C . LEU A 1 94 ? -10.196 2.216 14.399 1.00 90.88 94 LEU A C 1
ATOM 724 O O . LEU A 1 94 ? -10.980 2.387 13.470 1.00 90.88 94 LEU A O 1
ATOM 728 N N . SER A 1 95 ? -8.902 2.524 14.310 1.00 92.12 95 SER A N 1
ATOM 729 C CA . SER A 1 95 ? -8.294 3.056 13.089 1.00 92.12 95 SER A CA 1
ATOM 730 C C . SER A 1 95 ? -8.293 2.008 11.983 1.00 92.12 95 SER A C 1
ATOM 732 O O . SER A 1 95 ? -8.635 2.342 10.856 1.00 92.12 95 SER A O 1
ATOM 734 N N . LEU A 1 96 ? -8.002 0.745 12.308 1.00 92.50 96 LEU A N 1
ATOM 735 C CA . LEU A 1 96 ? -8.079 -0.372 11.369 1.00 92.50 96 LEU A CA 1
ATOM 736 C C . LEU A 1 96 ? -9.500 -0.541 10.819 1.00 92.50 96 LEU A C 1
ATOM 738 O O . LEU A 1 96 ? -9.669 -0.595 9.608 1.00 92.50 96 LEU A O 1
ATOM 742 N N . ILE A 1 97 ? -10.518 -0.529 11.687 1.00 91.38 97 ILE A N 1
ATOM 743 C CA . ILE A 1 97 ? -11.929 -0.598 11.267 1.00 91.38 97 ILE A CA 1
ATOM 744 C C . ILE A 1 97 ? -12.294 0.587 10.357 1.00 91.38 97 ILE A C 1
ATOM 746 O O . ILE A 1 97 ? -13.011 0.416 9.380 1.00 91.38 97 ILE A O 1
ATOM 750 N N . ALA A 1 98 ? -11.801 1.792 10.658 1.00 91.12 98 ALA A N 1
ATOM 751 C CA . ALA A 1 98 ? -12.094 2.986 9.866 1.00 91.12 98 ALA A CA 1
ATOM 752 C C . ALA A 1 98 ? -11.345 3.045 8.522 1.00 91.12 98 ALA A C 1
ATOM 754 O O . ALA A 1 98 ? -11.832 3.682 7.587 1.00 91.12 98 ALA A O 1
ATOM 755 N N . ILE A 1 99 ? -10.156 2.443 8.435 1.00 92.75 99 ILE A N 1
ATOM 756 C CA . ILE A 1 99 ? -9.393 2.301 7.188 1.00 92.75 99 ILE A CA 1
ATOM 757 C C . ILE A 1 99 ? -10.057 1.239 6.308 1.00 92.75 99 ILE A C 1
ATOM 759 O O . ILE A 1 99 ? -10.361 1.519 5.154 1.00 92.75 99 ILE A O 1
ATOM 763 N N . GLU A 1 100 ? -10.366 0.076 6.884 1.00 91.69 100 GLU A N 1
ATOM 764 C CA . GLU A 1 100 ? -11.006 -1.068 6.221 1.00 91.69 100 GLU A CA 1
ATOM 765 C C . GLU A 1 100 ? -12.537 -1.012 6.323 1.00 91.69 100 GLU A C 1
ATOM 767 O O . GLU A 1 100 ? -13.210 -2.025 6.526 1.00 91.69 100 GLU A O 1
ATOM 772 N N . ASN A 1 101 ? -13.106 0.189 6.210 1.00 90.81 101 ASN A N 1
ATOM 773 C CA . ASN A 1 101 ? -14.535 0.413 6.424 1.00 90.81 101 ASN A CA 1
ATOM 774 C C . ASN A 1 101 ? -15.403 -0.420 5.467 1.00 90.81 101 ASN A C 1
ATOM 776 O O . ASN A 1 101 ? -16.463 -0.896 5.856 1.00 90.81 101 ASN A O 1
ATOM 780 N N . ASP A 1 102 ? -14.945 -0.640 4.234 1.00 90.62 102 ASP A N 1
ATOM 781 C CA . ASP A 1 102 ? -15.667 -1.445 3.243 1.00 90.62 102 ASP A CA 1
ATOM 782 C C . ASP A 1 102 ? -15.782 -2.909 3.687 1.00 90.62 102 ASP A C 1
ATOM 784 O O . ASP A 1 102 ? -16.863 -3.500 3.637 1.00 90.62 102 ASP A O 1
ATOM 788 N N . VAL A 1 103 ? -14.692 -3.472 4.216 1.00 90.75 103 VAL A N 1
ATOM 789 C CA . VAL A 1 103 ? -14.681 -4.823 4.791 1.00 90.75 103 VAL A CA 1
ATOM 790 C C . VAL A 1 103 ? -15.516 -4.861 6.070 1.00 90.75 103 VAL A C 1
ATOM 792 O O . VAL A 1 103 ? -16.306 -5.783 6.263 1.00 90.75 103 VAL A O 1
ATOM 795 N N . ALA A 1 104 ? -15.410 -3.840 6.922 1.00 88.38 104 ALA A N 1
ATOM 796 C CA . ALA A 1 104 ? -16.198 -3.740 8.147 1.00 88.38 104 ALA A CA 1
ATOM 797 C C . ALA A 1 104 ? -17.712 -3.690 7.871 1.00 88.38 104 ALA A C 1
ATOM 799 O O . ALA A 1 104 ? -18.479 -4.316 8.598 1.00 88.38 104 ALA A O 1
ATOM 800 N N . ASN A 1 105 ? -18.141 -3.013 6.801 1.00 88.69 105 ASN A N 1
ATOM 801 C CA . ASN A 1 105 ? -19.547 -2.940 6.388 1.00 88.69 105 ASN A CA 1
ATOM 802 C C . ASN A 1 105 ? -20.073 -4.258 5.807 1.00 88.69 105 ASN A C 1
ATOM 804 O O . ASN A 1 105 ? -21.277 -4.501 5.838 1.00 88.69 105 ASN A O 1
ATOM 808 N N . SER A 1 106 ? -19.190 -5.113 5.284 1.00 90.25 106 SER A N 1
ATOM 809 C CA . SER A 1 106 ? -19.567 -6.454 4.818 1.00 90.25 106 SER A CA 1
ATOM 810 C C . SER A 1 106 ? -19.838 -7.440 5.963 1.00 90.25 106 SER A C 1
ATOM 812 O O . SER A 1 106 ? -20.383 -8.520 5.738 1.00 90.25 106 SER A O 1
ATOM 814 N N . LEU A 1 107 ? -19.475 -7.080 7.198 1.00 88.19 107 LEU A N 1
ATOM 815 C CA . LEU A 1 107 ? -19.578 -7.953 8.357 1.00 88.19 107 LEU A CA 1
ATOM 816 C C . LEU A 1 107 ? -20.959 -7.855 9.024 1.00 88.19 107 LEU A C 1
ATOM 818 O O . LEU A 1 107 ? -21.458 -6.773 9.327 1.00 88.19 107 LEU A O 1
ATOM 822 N N . SER A 1 108 ? -21.570 -9.008 9.304 1.00 86.44 108 SER A N 1
ATOM 823 C CA . SER A 1 108 ? -22.860 -9.092 9.999 1.00 86.44 108 SER A CA 1
ATOM 824 C C . SER A 1 108 ? -22.730 -8.660 11.463 1.00 86.44 108 SER A C 1
ATOM 826 O O . SER A 1 108 ? -22.114 -9.344 12.287 1.00 86.44 108 SER A O 1
ATOM 828 N N . TYR A 1 109 ? -23.359 -7.534 11.816 1.00 85.19 109 TYR A N 1
ATOM 829 C CA . TYR A 1 109 ? -23.402 -7.042 13.198 1.00 85.19 109 TYR A CA 1
ATOM 830 C C . TYR A 1 109 ? -24.020 -8.053 14.173 1.00 85.19 109 TYR A C 1
ATOM 832 O O . TYR A 1 109 ? -23.605 -8.116 15.328 1.00 85.19 109 TYR A O 1
ATOM 840 N N . GLY A 1 110 ? -24.992 -8.854 13.724 1.00 86.88 110 GLY A N 1
ATOM 841 C CA . GLY A 1 110 ? -25.645 -9.860 14.566 1.00 86.88 110 GLY A CA 1
ATOM 842 C C . GLY A 1 110 ? -24.686 -10.964 15.008 1.00 86.88 110 GLY A C 1
ATOM 843 O O . GLY A 1 110 ? -24.666 -11.338 16.181 1.00 86.88 110 GLY A O 1
ATOM 844 N N . ASP A 1 111 ? -23.837 -11.430 14.092 1.00 88.31 111 ASP A N 1
ATOM 845 C CA . ASP A 1 111 ? -22.847 -12.466 14.387 1.00 88.31 111 ASP A CA 1
ATOM 846 C C . ASP A 1 111 ? -21.719 -11.918 15.268 1.00 88.31 111 ASP A C 1
ATOM 848 O O . ASP A 1 111 ? -21.340 -12.558 16.247 1.00 88.31 111 ASP A O 1
ATOM 852 N N . LEU A 1 112 ? -21.270 -10.683 15.013 1.00 87.06 112 LEU A N 1
ATOM 853 C CA . LEU A 1 112 ? -20.313 -9.986 15.879 1.00 87.06 112 LEU A CA 1
ATOM 854 C C . LEU A 1 112 ? -20.817 -9.843 17.317 1.00 87.06 112 LEU A C 1
ATOM 856 O O . LEU A 1 112 ? -20.065 -10.055 18.270 1.00 87.06 112 LEU A O 1
ATOM 860 N N . LEU A 1 113 ? -22.080 -9.444 17.485 1.00 87.19 113 LEU A N 1
ATOM 861 C CA . LEU A 1 113 ? -22.681 -9.265 18.803 1.00 87.19 113 LEU A CA 1
ATOM 862 C C . LEU A 1 113 ? -22.803 -10.595 19.543 1.00 87.19 113 LEU A C 1
ATOM 864 O O . LEU A 1 113 ? -22.497 -10.639 20.735 1.00 87.19 113 LEU A O 1
ATOM 868 N N . ARG A 1 114 ? -23.192 -11.671 18.847 1.00 90.56 114 ARG A N 1
ATOM 869 C CA . ARG A 1 114 ? -23.238 -13.023 19.418 1.00 90.56 114 ARG A CA 1
ATOM 870 C C . ARG A 1 114 ? -21.852 -13.467 19.892 1.00 90.56 114 ARG A C 1
ATOM 872 O O . ARG A 1 114 ? -21.698 -13.814 21.060 1.00 90.56 114 ARG A O 1
ATOM 879 N N . ASP A 1 115 ? -20.833 -13.333 19.049 1.00 89.19 115 ASP A N 1
ATOM 880 C CA . ASP A 1 115 ? -19.446 -13.675 19.386 1.00 89.19 115 ASP A CA 1
ATOM 881 C C . ASP A 1 115 ? -18.913 -12.877 20.586 1.00 89.19 115 ASP A C 1
ATOM 883 O O . ASP A 1 115 ? -18.237 -13.414 21.475 1.00 89.19 115 ASP A O 1
ATOM 887 N N . LEU A 1 116 ? -19.211 -11.575 20.633 1.00 86.19 116 LEU A N 1
ATOM 888 C CA . LEU A 1 116 ? -18.835 -10.715 21.753 1.00 86.19 116 LEU A CA 1
ATOM 889 C C . LEU A 1 116 ? -19.568 -11.113 23.036 1.00 86.19 116 LEU A C 1
ATOM 891 O O . LEU A 1 116 ? -18.943 -11.141 24.100 1.00 86.19 116 LEU A O 1
ATOM 895 N N . ALA A 1 117 ? -20.859 -11.438 22.950 1.00 88.25 117 ALA A N 1
ATOM 896 C CA . ALA A 1 117 ? -21.653 -11.894 24.083 1.00 88.25 117 ALA A CA 1
ATOM 897 C C . ALA A 1 117 ? -21.103 -13.211 24.648 1.00 88.25 117 ALA A C 1
ATOM 899 O O . ALA A 1 117 ? -20.847 -13.296 25.848 1.00 88.25 117 ALA A O 1
ATOM 900 N N . GLU A 1 118 ? -20.803 -14.193 23.797 1.00 89.56 118 GLU A N 1
ATOM 901 C CA . GLU A 1 118 ? -20.210 -15.473 24.203 1.00 89.56 118 GLU A CA 1
ATOM 902 C C . GLU A 1 118 ? -18.816 -15.308 24.829 1.00 89.56 118 GLU A C 1
ATOM 904 O O . GLU A 1 118 ? -18.459 -15.974 25.806 1.00 89.56 118 GLU A O 1
ATOM 909 N N . LYS A 1 119 ? -17.979 -14.412 24.292 1.00 84.00 119 LYS A N 1
ATOM 910 C CA . LYS A 1 119 ? -16.659 -14.106 24.875 1.00 84.00 119 LYS A CA 1
ATOM 911 C C . LYS A 1 119 ? -16.764 -13.354 26.204 1.00 84.00 119 LYS A C 1
ATOM 913 O O . LYS A 1 119 ? -15.940 -13.587 27.087 1.00 84.00 119 LYS A O 1
ATOM 918 N N . LYS A 1 120 ? -17.760 -12.479 26.373 1.00 79.12 120 LYS A N 1
ATOM 919 C CA . LYS A 1 120 ? -17.955 -11.699 27.605 1.00 79.12 120 LYS A CA 1
ATOM 920 C C . LYS A 1 120 ? -18.637 -12.507 28.713 1.00 79.12 120 LYS A C 1
ATOM 922 O O . LYS A 1 120 ? -18.241 -12.369 29.867 1.00 79.12 120 LYS A O 1
ATOM 927 N N . ALA A 1 121 ? -19.571 -13.395 28.372 1.00 66.94 121 ALA A N 1
ATOM 928 C CA . ALA A 1 121 ? -20.228 -14.304 29.315 1.00 66.94 121 ALA A CA 1
ATOM 929 C C . ALA A 1 121 ? -19.227 -15.234 30.024 1.00 66.94 121 ALA A C 1
ATOM 931 O O . ALA A 1 121 ? -19.347 -15.487 31.218 1.00 66.94 121 ALA A O 1
ATOM 932 N N . ARG A 1 122 ? -18.165 -15.657 29.325 1.00 58.84 122 ARG A N 1
ATOM 933 C CA . ARG A 1 122 ? -17.085 -16.491 29.885 1.00 58.84 122 ARG A CA 1
ATOM 934 C C . ARG A 1 122 ? -16.152 -15.771 30.870 1.00 58.84 122 ARG A C 1
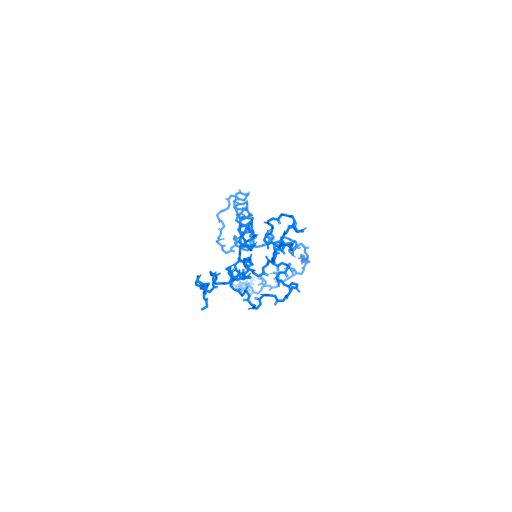ATOM 936 O O . ARG A 1 122 ? -15.313 -16.423 31.480 1.00 58.84 122 ARG A O 1
ATOM 943 N N . ARG A 1 123 ? -16.263 -14.446 31.037 1.00 58.81 123 ARG A N 1
ATOM 944 C CA . ARG A 1 123 ? -15.435 -13.658 31.972 1.00 58.81 123 ARG A CA 1
ATOM 945 C C . ARG A 1 123 ? -16.089 -13.400 33.335 1.00 58.81 123 ARG A C 1
ATOM 947 O O . ARG A 1 123 ? -15.490 -12.690 34.136 1.00 58.81 123 ARG A O 1
ATOM 954 N N . ILE A 1 124 ? -17.275 -13.944 33.615 1.00 53.72 124 ILE A N 1
ATOM 955 C CA . ILE A 1 124 ? -17.934 -13.766 34.916 1.00 53.72 124 ILE A CA 1
ATOM 956 C C . ILE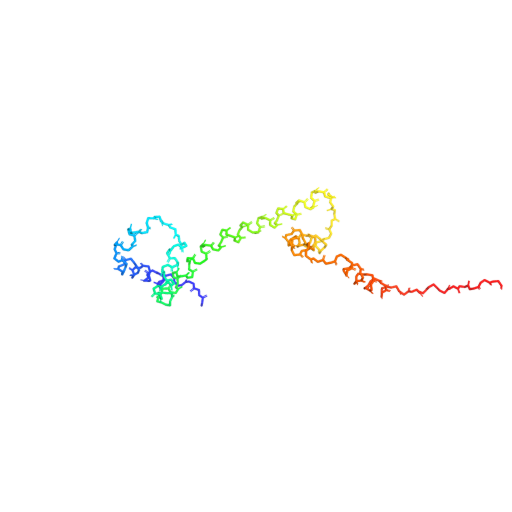 A 1 124 ? -17.665 -14.992 35.808 1.00 53.72 124 ILE A C 1
ATOM 958 O O . ILE A 1 124 ? -18.314 -16.018 35.614 1.00 53.72 124 ILE A O 1
ATOM 962 N N . PRO A 1 125 ? -16.783 -14.933 36.824 1.00 51.28 125 PRO A N 1
ATOM 963 C CA . PRO A 1 125 ? -16.949 -15.779 37.991 1.00 51.28 125 PRO A CA 1
ATOM 964 C C . PRO A 1 125 ? -18.013 -15.115 38.870 1.00 51.28 125 PRO A C 1
ATOM 966 O O . PRO A 1 125 ? -17.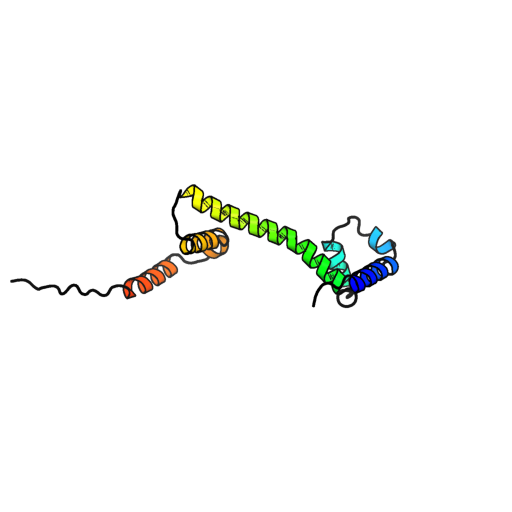740 -14.139 39.568 1.00 51.28 125 PRO A O 1
ATOM 969 N N . ILE A 1 126 ? -19.252 -15.612 38.818 1.00 52.78 126 ILE A N 1
ATOM 970 C CA . ILE A 1 126 ? -20.266 -15.267 39.821 1.00 52.78 126 ILE A CA 1
ATOM 971 C C . ILE A 1 126 ? -19.901 -16.042 41.087 1.00 52.78 126 ILE A C 1
ATOM 973 O O . ILE A 1 126 ? -20.410 -17.122 41.354 1.00 52.78 126 ILE A O 1
ATOM 977 N N . GLY A 1 127 ? -18.964 -15.486 41.848 1.00 51.88 127 GLY A N 1
ATOM 978 C CA . GLY A 1 127 ? -18.737 -15.815 43.248 1.00 51.88 127 GLY A CA 1
ATOM 979 C C . GLY A 1 127 ? -19.545 -14.885 44.147 1.00 51.88 127 GLY A C 1
ATOM 980 O O . GLY A 1 127 ? -18.993 -14.323 45.083 1.00 51.88 127 GLY A O 1
ATOM 981 N N . VAL A 1 128 ? -20.824 -14.660 43.839 1.00 48.72 128 VAL A N 1
ATOM 982 C CA . VAL A 1 128 ? -21.767 -14.153 44.838 1.00 48.72 128 VAL A CA 1
ATOM 983 C C . VAL A 1 128 ? -22.437 -15.395 45.393 1.00 48.72 128 VAL A C 1
ATOM 985 O O . VAL A 1 128 ? -23.352 -15.940 44.780 1.00 48.72 128 VAL A O 1
ATOM 988 N N . GLN A 1 129 ? -21.916 -15.887 46.519 1.00 43.16 129 GLN A N 1
ATOM 989 C CA . GLN A 1 129 ? -22.698 -16.747 47.392 1.00 43.16 129 GLN A CA 1
ATOM 990 C C . GLN A 1 129 ? -23.941 -15.936 47.751 1.00 43.16 129 GLN A C 1
ATOM 992 O O . GLN A 1 129 ? -23.866 -14.981 48.522 1.00 43.16 129 GLN A O 1
ATOM 997 N N . LEU A 1 130 ? -25.059 -16.260 47.107 1.00 42.91 130 LEU A N 1
ATOM 998 C CA . LEU A 1 130 ? -26.370 -15.890 47.601 1.00 42.91 130 LEU A CA 1
ATOM 999 C C . LEU A 1 130 ? -26.464 -16.555 48.971 1.00 42.91 130 LEU A C 1
ATOM 1001 O O . LEU A 1 130 ? -26.647 -17.765 49.077 1.00 42.91 130 LEU A O 1
ATOM 1005 N N . THR A 1 131 ? -26.221 -15.776 50.020 1.00 50.91 131 THR A N 1
ATOM 1006 C CA . THR A 1 131 ? -26.700 -16.112 51.350 1.00 50.91 131 THR A CA 1
ATOM 1007 C C . THR A 1 131 ? -28.215 -16.114 51.237 1.00 50.91 131 THR A C 1
ATOM 1009 O O . THR A 1 131 ? -28.834 -15.048 51.237 1.00 50.91 131 THR A O 1
ATOM 1012 N N . ASP A 1 132 ? -28.791 -17.298 51.038 1.00 43.50 132 ASP A N 1
ATOM 1013 C CA . ASP A 1 132 ? -30.220 -17.485 51.219 1.00 43.50 132 ASP A CA 1
ATOM 1014 C C . ASP A 1 132 ? -30.548 -17.118 52.668 1.00 43.50 132 ASP A C 1
ATOM 1016 O O . ASP A 1 132 ? -29.871 -17.519 53.619 1.00 43.50 132 ASP A O 1
ATOM 1020 N N . HIS A 1 133 ? -31.516 -16.222 52.783 1.00 45.50 133 HIS A N 1
ATOM 1021 C CA . HIS A 1 133 ? -31.942 -15.566 54.002 1.00 45.50 133 HIS A CA 1
ATOM 1022 C C . HIS A 1 133 ? -32.717 -16.506 54.936 1.00 45.50 133 HIS A C 1
ATOM 1024 O O . HIS A 1 133 ? -33.478 -17.342 54.462 1.00 45.50 133 HIS A O 1
ATOM 1030 N N . ALA A 1 134 ? -32.633 -16.149 56.226 1.00 39.12 134 ALA A N 1
ATOM 1031 C CA . ALA A 1 134 ? -33.655 -16.280 57.276 1.00 39.12 134 ALA A CA 1
ATOM 1032 C C . ALA A 1 134 ? -33.924 -17.669 57.880 1.00 39.12 134 ALA A C 1
ATOM 1034 O O . ALA A 1 134 ? -34.291 -18.615 57.155 1.00 39.12 134 ALA A O 1
#

InterPro domains:
  IPR008906 HAT, C-terminal dimerisation domain [PF05699] (47-102)

Secondary structure (DSSP, 8-state):
----HHHHHHHHHHHHHHS-HHHHHHS-S--HHHHHHHHHHHTTTTTTHHHHHHHHHHHHHHHHHHHHHHHHHHHHHHHHHHT----HHHHHHHHHHHHSHHHHHTS-HHHHHHHHHHHHHTT-----------